Protein AF-A0A2W1NHI8-F1 (afdb_monomer)

Nearest PDB structures (foldseek):
  8iuh-assembly1_4  TM=9.805E-01  e=1.790E+00  Homo sapiens
  2a26-assembly1_A  TM=9.485E-01  e=2.487E+00  Homo sapiens
  2lff-assembly1_A  TM=9.158E-01  e=2.656E+00  Escherichia coli
  3k6c-assembly1_J  TM=8.095E-01  e=5.476E+00  Nitrosomonas europaea

pLDDT: mean 78.57, std 13.13, range [49.84, 94.06]

Radius of gyration: 21.39 Å; Cα contacts (8 Å, |Δi|>4): 18; chains: 1; bounding box: 30×17×74 Å

Foldseek 3Di:
DDDLVRLVVVLVVLVVVLVVDPDPVVNVVSVVVNVVSVVVNVCCVVPVPPPPPPPPPPVVVDDD

Structure (mmCIF, N/CA/C/O backbone):
data_AF-A0A2W1NHI8-F1
#
_entry.id   AF-A0A2W1NHI8-F1
#
loop_
_atom_site.group_PDB
_atom_site.id
_atom_site.type_symbol
_atom_site.label_atom_id
_atom_site.label_alt_id
_atom_site.label_comp_id
_atom_site.label_asym_id
_atom_site.label_entity_id
_atom_site.label_seq_id
_atom_site.pdbx_PDB_ins_code
_atom_site.Cartn_x
_atom_site.Cartn_y
_atom_sit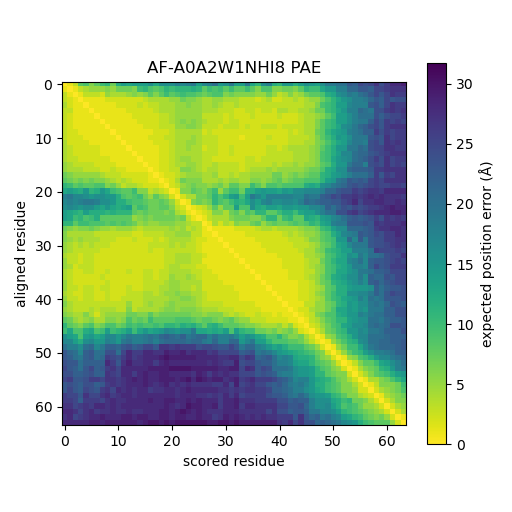e.Cartn_z
_atom_site.occupancy
_atom_site.B_iso_or_equiv
_atom_site.auth_seq_id
_atom_site.auth_comp_id
_atom_site.auth_asym_id
_atom_site.auth_atom_id
_atom_site.pdbx_PDB_model_num
ATOM 1 N N 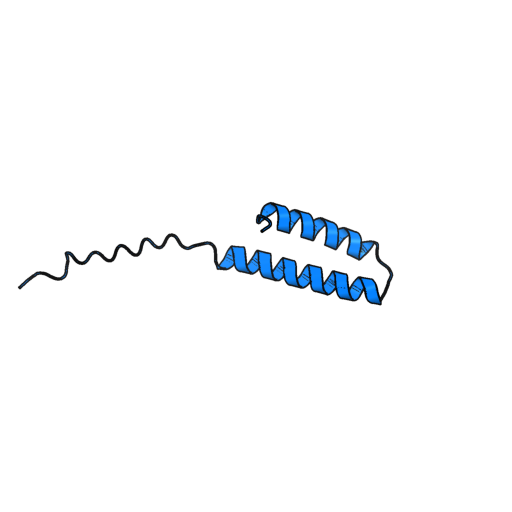. MET A 1 1 ? 5.729 10.674 -6.156 1.00 65.06 1 MET A N 1
ATOM 2 C CA . MET A 1 1 ? 5.032 9.366 -6.181 1.00 65.06 1 MET A CA 1
ATOM 3 C C . MET A 1 1 ? 5.961 8.331 -5.553 1.00 65.06 1 MET A C 1
ATOM 5 O O . MET A 1 1 ? 7.145 8.379 -5.858 1.00 65.06 1 MET A O 1
ATOM 9 N N . PHE A 1 2 ? 5.485 7.480 -4.635 1.00 79.44 2 PHE A N 1
ATOM 10 C CA . PHE A 1 2 ? 6.338 6.486 -3.956 1.00 79.44 2 PHE A CA 1
ATOM 11 C C . PHE A 1 2 ? 6.928 5.472 -4.947 1.00 79.44 2 PHE A C 1
ATOM 13 O O . PHE A 1 2 ? 6.241 5.075 -5.890 1.00 79.44 2 PHE A O 1
ATOM 20 N N . ASN A 1 3 ? 8.168 5.035 -4.721 1.00 85.75 3 ASN A N 1
ATOM 21 C CA . ASN A 1 3 ? 8.780 3.955 -5.499 1.00 85.75 3 ASN A CA 1
ATOM 22 C C . ASN A 1 3 ? 8.230 2.573 -5.075 1.00 85.75 3 ASN A C 1
ATOM 24 O O . ASN A 1 3 ? 7.618 2.436 -4.014 1.00 85.75 3 ASN A O 1
ATOM 28 N N . HIS A 1 4 ? 8.473 1.539 -5.883 1.00 87.12 4 HIS A N 1
ATOM 29 C CA . HIS A 1 4 ? 7.969 0.181 -5.639 1.00 87.12 4 HIS A CA 1
ATOM 30 C C . HIS A 1 4 ? 8.345 -0.377 -4.250 1.00 87.12 4 HIS A C 1
ATOM 32 O O . HIS A 1 4 ? 7.495 -0.894 -3.526 1.00 87.12 4 HIS A O 1
ATOM 38 N N . LYS A 1 5 ? 9.606 -0.200 -3.828 1.00 88.38 5 LYS A N 1
ATOM 39 C CA . LYS A 1 5 ? 10.107 -0.660 -2.519 1.00 88.38 5 LYS A CA 1
ATOM 40 C C . LYS A 1 5 ? 9.443 0.081 -1.355 1.00 88.38 5 LYS A C 1
ATOM 42 O O . LYS A 1 5 ? 9.131 -0.519 -0.333 1.00 88.38 5 LYS A O 1
ATOM 47 N N . GLN A 1 6 ? 9.196 1.381 -1.512 1.00 90.31 6 GLN A N 1
ATOM 48 C CA . GLN A 1 6 ? 8.483 2.195 -0.528 1.00 90.31 6 GLN A CA 1
ATOM 49 C C . GLN A 1 6 ? 7.030 1.735 -0.393 1.00 90.31 6 GLN A C 1
ATOM 51 O O . GLN A 1 6 ? 6.533 1.620 0.721 1.00 90.31 6 GLN A O 1
ATOM 56 N N . LYS A 1 7 ? 6.362 1.408 -1.505 1.00 90.88 7 LYS A N 1
ATOM 57 C CA . LYS A 1 7 ? 4.994 0.867 -1.494 1.00 90.88 7 LYS A CA 1
ATOM 58 C C . LYS A 1 7 ? 4.915 -0.496 -0.803 1.00 90.88 7 LYS A C 1
ATOM 60 O O . LYS A 1 7 ? 3.992 -0.713 -0.024 1.00 90.88 7 LYS A O 1
ATOM 65 N N . GLN A 1 8 ? 5.895 -1.375 -1.022 1.00 91.06 8 GLN A N 1
ATOM 66 C CA . GLN A 1 8 ? 6.010 -2.645 -0.291 1.00 91.06 8 GLN A CA 1
ATOM 67 C C . GLN A 1 8 ? 6.199 -2.429 1.214 1.00 91.06 8 GLN A C 1
ATOM 69 O O . GLN A 1 8 ? 5.488 -3.038 2.008 1.00 91.06 8 GLN A O 1
ATOM 74 N N . LEU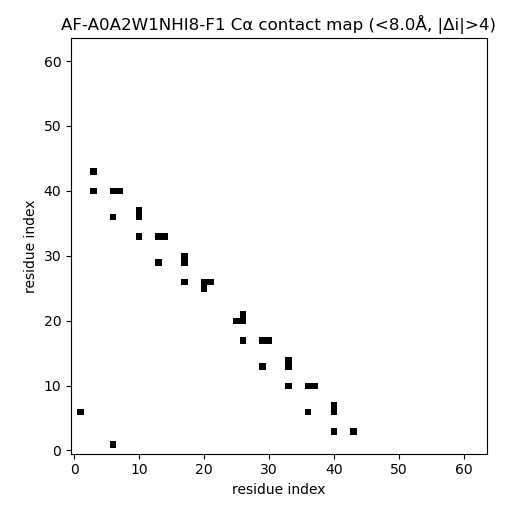 A 1 9 ? 7.089 -1.514 1.613 1.00 94.06 9 LEU A N 1
ATOM 75 C CA . LEU A 1 9 ? 7.303 -1.199 3.027 1.00 94.06 9 LEU A CA 1
ATOM 76 C C . LEU A 1 9 ? 6.027 -0.657 3.691 1.00 94.06 9 LEU A C 1
ATOM 78 O O . LEU A 1 9 ? 5.687 -1.060 4.801 1.00 94.06 9 LEU A O 1
ATOM 82 N N . ILE A 1 10 ? 5.306 0.237 3.007 1.00 92.62 10 ILE A N 1
ATOM 83 C CA . ILE A 1 10 ? 4.032 0.780 3.497 1.00 92.62 10 ILE A CA 1
ATOM 84 C C . ILE A 1 10 ? 3.007 -0.346 3.665 1.00 92.62 10 ILE A C 1
ATOM 86 O O . ILE A 1 10 ? 2.370 -0.435 4.713 1.00 92.62 10 ILE A O 1
ATOM 90 N N . LEU A 1 11 ? 2.877 -1.235 2.676 1.00 92.88 11 LEU A N 1
ATOM 91 C CA . LEU A 1 11 ? 1.965 -2.376 2.748 1.00 92.88 11 LEU A CA 1
ATOM 92 C C . LEU A 1 11 ? 2.267 -3.276 3.958 1.00 92.88 11 LEU A C 1
ATOM 94 O O . LEU A 1 11 ? 1.347 -3.654 4.683 1.00 92.88 11 LEU A O 1
ATOM 98 N N . ASP A 1 12 ? 3.542 -3.572 4.214 1.00 92.88 12 ASP A N 1
ATOM 99 C CA . ASP A 1 12 ? 3.960 -4.391 5.357 1.00 92.88 12 ASP A CA 1
ATOM 100 C C . ASP A 1 12 ? 3.599 -3.749 6.702 1.00 92.88 12 ASP A C 1
ATOM 102 O O . ASP A 1 12 ? 3.141 -4.436 7.621 1.00 92.88 12 ASP A O 1
ATOM 106 N N . VAL A 1 13 ? 3.765 -2.429 6.827 1.00 92.69 13 VAL A N 1
ATOM 107 C CA . VAL A 1 13 ? 3.373 -1.685 8.033 1.00 92.69 13 VAL A CA 1
ATOM 108 C C . VAL A 1 13 ? 1.856 -1.732 8.227 1.00 92.69 13 VAL A C 1
ATOM 110 O O . VAL A 1 13 ? 1.395 -2.075 9.316 1.00 92.69 13 VAL A O 1
ATOM 113 N N . LEU A 1 14 ? 1.073 -1.474 7.175 1.00 90.12 14 LEU A N 1
ATOM 114 C CA . LEU A 1 14 ? -0.392 -1.504 7.245 1.00 90.12 14 LEU A CA 1
ATOM 115 C C . LEU A 1 14 ? -0.922 -2.898 7.610 1.00 90.12 14 LEU A C 1
ATOM 117 O O . LEU A 1 14 ? -1.831 -3.024 8.428 1.00 90.12 14 LEU A O 1
ATOM 121 N N . MET A 1 15 ? -0.316 -3.960 7.076 1.00 87.25 15 MET A N 1
ATOM 122 C CA . MET A 1 15 ? -0.675 -5.343 7.404 1.00 87.25 15 MET A CA 1
ATOM 123 C C . MET A 1 15 ? -0.374 -5.706 8.865 1.00 87.25 15 MET A C 1
ATOM 125 O O . MET A 1 15 ? -1.113 -6.491 9.467 1.00 87.25 15 MET A O 1
ATOM 129 N N . ARG A 1 16 ? 0.685 -5.138 9.459 1.00 88.62 16 ARG A N 1
ATOM 130 C CA . ARG A 1 16 ? 0.985 -5.287 10.895 1.00 88.62 16 ARG A CA 1
ATOM 131 C C . ARG A 1 16 ? -0.019 -4.530 11.757 1.00 88.62 16 ARG A C 1
ATOM 133 O O . ARG A 1 16 ? -0.5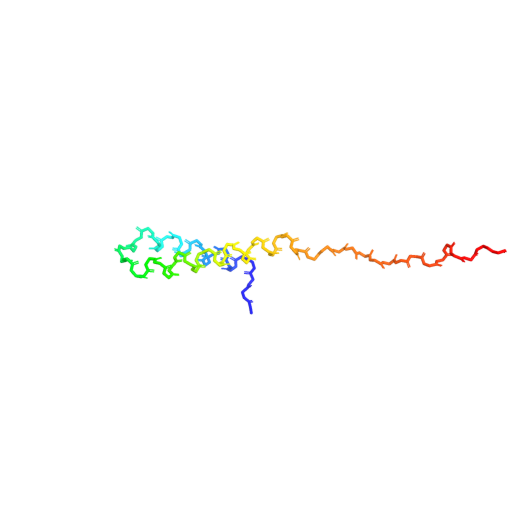06 -5.091 12.736 1.00 88.62 16 ARG A O 1
ATOM 140 N N . GLU A 1 17 ? -0.368 -3.307 11.372 1.00 85.31 17 GLU A N 1
ATOM 141 C CA . GLU A 1 17 ? -1.377 -2.502 12.069 1.00 85.31 17 GLU A CA 1
ATOM 142 C C . GLU A 1 17 ? -2.772 -3.130 11.987 1.00 85.31 17 GLU A C 1
ATOM 144 O O . GLU A 1 17 ? -3.502 -3.140 12.977 1.00 85.31 17 GLU A O 1
ATOM 149 N N . ARG A 1 18 ? -3.108 -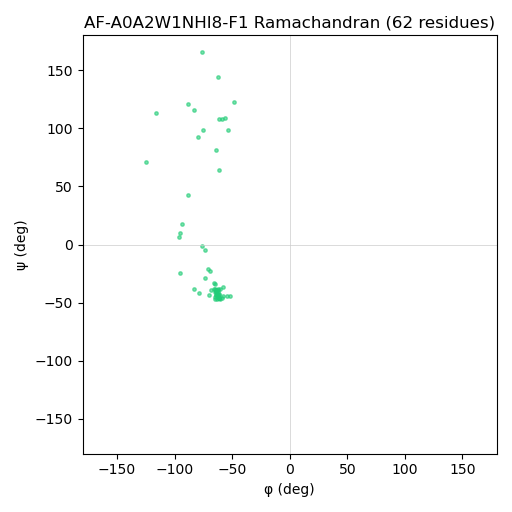3.792 10.873 1.00 83.06 18 ARG A N 1
ATOM 150 C CA . ARG A 1 18 ? -4.372 -4.530 10.738 1.00 83.06 18 ARG A CA 1
ATOM 151 C C . ARG A 1 18 ? -4.538 -5.609 11.801 1.00 83.06 18 ARG A C 1
ATOM 153 O O . ARG A 1 18 ? -5.638 -5.813 12.294 1.00 83.06 18 ARG A O 1
ATOM 160 N N . ARG A 1 19 ? -3.450 -6.283 12.188 1.00 79.06 19 ARG A N 1
ATOM 161 C CA . ARG A 1 19 ? -3.482 -7.299 13.256 1.00 79.06 19 ARG A CA 1
ATOM 162 C C . ARG A 1 19 ? -3.677 -6.697 14.650 1.00 79.06 19 ARG A C 1
ATOM 164 O O . ARG A 1 19 ? -4.064 -7.419 15.559 1.00 79.06 19 ARG A O 1
ATOM 171 N N . ARG A 1 20 ? -3.369 -5.409 14.828 1.00 82.38 20 ARG A N 1
ATOM 172 C CA . ARG A 1 20 ? -3.454 -4.692 16.111 1.00 82.38 20 ARG A CA 1
ATOM 173 C C . ARG A 1 20 ? -4.770 -3.934 16.279 1.00 82.38 20 ARG A C 1
ATOM 175 O O . ARG A 1 20 ? -5.183 -3.661 17.403 1.00 82.38 20 ARG A O 1
ATOM 182 N N . LEU A 1 21 ? -5.421 -3.577 15.176 1.00 76.44 21 LEU A N 1
ATOM 183 C CA . LEU A 1 21 ? -6.655 -2.802 15.175 1.00 76.44 21 LEU A CA 1
ATOM 184 C C . LEU A 1 21 ? -7.886 -3.689 15.397 1.00 76.44 21 LEU A C 1
ATOM 186 O O . LEU A 1 21 ? -8.264 -4.483 14.546 1.00 76.44 21 LEU A O 1
ATOM 190 N N . PHE A 1 22 ? -8.573 -3.465 16.520 1.00 63.66 22 PHE A N 1
ATOM 191 C CA . PHE A 1 22 ? -9.860 -4.097 16.857 1.00 63.66 22 PHE A CA 1
ATOM 192 C C . PHE A 1 22 ? -11.088 -3.229 16.508 1.00 63.66 22 PHE A C 1
ATOM 194 O O . PHE A 1 22 ? -12.218 -3.557 16.861 1.00 63.66 22 PHE A O 1
ATOM 201 N N . SER A 1 23 ? -10.897 -2.089 15.837 1.00 65.44 23 SER A N 1
ATOM 202 C CA . SER A 1 23 ? -11.985 -1.150 15.529 1.00 65.44 23 SER A CA 1
ATOM 203 C C . SER A 1 23 ? -12.673 -1.496 14.205 1.00 65.44 23 SER A C 1
ATOM 205 O O . SER A 1 23 ? -12.034 -1.440 13.156 1.00 65.44 23 SER A O 1
ATOM 207 N N . LYS A 1 24 ? -13.991 -1.763 14.237 1.00 63.28 24 LYS A N 1
ATOM 208 C CA . LYS A 1 24 ? -14.817 -2.073 13.047 1.00 63.28 24 LYS A CA 1
ATOM 209 C C . LYS A 1 24 ? -14.681 -1.044 11.914 1.00 63.28 24 LYS A C 1
ATOM 211 O O . LYS A 1 24 ? -14.544 -1.432 10.761 1.00 63.28 24 LYS A O 1
ATOM 216 N N . HIS A 1 25 ? -14.698 0.252 12.229 1.00 69.38 25 HIS A N 1
ATOM 217 C CA . HIS A 1 25 ? -14.681 1.314 11.210 1.00 69.38 25 HIS A CA 1
ATOM 218 C C . HIS A 1 25 ? -13.274 1.637 10.698 1.00 69.38 25 HIS A C 1
ATOM 220 O O . HIS A 1 25 ? -13.083 1.857 9.506 1.00 69.38 25 HIS A O 1
ATOM 226 N N . ARG A 1 26 ? -12.266 1.633 11.582 1.00 67.00 26 ARG A N 1
ATOM 227 C CA . ARG A 1 26 ? -10.869 1.854 11.166 1.00 67.00 26 ARG A CA 1
ATOM 228 C C . ARG A 1 26 ? -10.296 0.640 10.431 1.00 67.00 26 ARG A C 1
ATOM 230 O O . ARG A 1 26 ? -9.455 0.821 9.559 1.00 67.00 26 ARG A O 1
ATOM 237 N N . GLY A 1 27 ? -10.785 -0.563 10.740 1.00 81.12 27 GLY A N 1
ATOM 238 C CA . GLY A 1 27 ? -10.461 -1.791 10.015 1.00 81.12 27 GLY A CA 1
ATOM 239 C C . GLY A 1 27 ? -10.896 -1.728 8.553 1.00 81.12 27 GLY A C 1
ATOM 240 O O . GLY A 1 27 ? -10.079 -1.984 7.682 1.00 81.12 27 GLY A O 1
ATOM 241 N N . GLN A 1 28 ? -12.123 -1.267 8.274 1.00 86.75 28 GLN A N 1
ATOM 242 C CA . GLN A 1 28 ? -12.624 -1.146 6.897 1.00 86.75 28 GLN A CA 1
ATOM 243 C C . GLN A 1 28 ? -11.782 -0.203 6.029 1.00 86.75 28 GLN A C 1
ATOM 245 O O . GLN A 1 28 ? -11.417 -0.560 4.912 1.00 86.75 28 GLN A O 1
ATOM 250 N N . LEU A 1 29 ? -11.436 0.985 6.539 1.00 89.12 29 LEU A N 1
ATOM 251 C CA . LEU A 1 29 ? -10.590 1.923 5.793 1.00 89.12 29 LEU A CA 1
ATOM 252 C C . LEU A 1 29 ? -9.184 1.349 5.560 1.00 89.12 29 LEU A C 1
ATOM 254 O O . LEU A 1 29 ? -8.618 1.495 4.475 1.00 89.12 29 LEU A O 1
ATOM 258 N N . LEU A 1 30 ? -8.625 0.684 6.574 1.00 87.75 30 LEU A N 1
ATOM 259 C CA . LEU A 1 30 ? -7.315 0.048 6.486 1.00 87.75 30 LEU A CA 1
ATOM 260 C C . LEU A 1 30 ? -7.305 -1.092 5.460 1.00 87.75 30 LEU A C 1
ATOM 262 O O . LEU A 1 30 ? -6.382 -1.169 4.654 1.00 87.75 30 LEU A O 1
ATOM 266 N N . ASP A 1 31 ? -8.337 -1.933 5.455 1.00 89.19 31 ASP A N 1
ATOM 267 C CA . ASP A 1 31 ? -8.501 -3.019 4.489 1.00 89.19 31 ASP A CA 1
ATOM 268 C C . ASP A 1 31 ? -8.610 -2.490 3.056 1.00 89.19 31 ASP A C 1
ATOM 270 O O . ASP A 1 31 ? -7.938 -3.012 2.166 1.00 89.19 31 ASP A O 1
ATOM 274 N N . GLN A 1 32 ? -9.372 -1.412 2.842 1.00 92.06 32 GLN A N 1
ATOM 275 C CA . GLN A 1 32 ? -9.455 -0.765 1.532 1.00 92.06 32 GLN A CA 1
ATOM 276 C C . GLN A 1 32 ? -8.089 -0.228 1.089 1.00 92.06 32 GLN A C 1
ATOM 278 O O . GLN A 1 32 ? -7.640 -0.494 -0.021 1.00 92.06 32 GLN A O 1
ATOM 283 N N . THR A 1 33 ? -7.380 0.456 1.991 1.00 91.50 33 THR A N 1
ATOM 284 C CA . THR A 1 33 ? -6.056 1.028 1.695 1.00 91.50 33 THR A CA 1
ATOM 285 C C . THR A 1 33 ? -5.036 -0.063 1.350 1.00 91.50 33 THR A C 1
ATOM 287 O O . THR A 1 33 ? -4.208 0.105 0.452 1.00 91.50 33 THR A O 1
ATOM 290 N N . ILE A 1 34 ? -5.098 -1.204 2.042 1.00 92.31 34 ILE A N 1
ATOM 291 C CA . ILE A 1 34 ? -4.280 -2.386 1.752 1.00 92.31 34 ILE A CA 1
ATOM 292 C C . ILE A 1 34 ? -4.605 -2.934 0.358 1.00 92.31 34 ILE A C 1
ATOM 294 O O . ILE A 1 34 ? -3.679 -3.213 -0.408 1.00 92.31 34 ILE A O 1
ATOM 298 N N . ALA A 1 35 ? -5.889 -3.075 0.019 1.00 93.56 35 ALA A N 1
ATOM 299 C CA . ALA A 1 35 ? -6.322 -3.586 -1.280 1.00 93.56 35 ALA A CA 1
ATOM 300 C C . ALA A 1 35 ? -5.841 -2.690 -2.433 1.00 93.56 35 ALA A C 1
ATOM 302 O O . ALA A 1 35 ? -5.253 -3.187 -3.398 1.00 93.56 35 ALA A O 1
ATOM 303 N N . ASP A 1 36 ? -5.992 -1.374 -2.291 1.00 93.56 36 ASP A N 1
ATOM 304 C CA . ASP A 1 36 ? -5.568 -0.399 -3.297 1.00 93.56 36 ASP A CA 1
ATOM 305 C C . ASP A 1 36 ? -4.044 -0.446 -3.512 1.00 93.56 36 ASP A C 1
ATOM 307 O O . ASP A 1 36 ? -3.563 -0.505 -4.648 1.00 93.56 36 ASP A O 1
ATOM 311 N N . LEU A 1 37 ? -3.255 -0.508 -2.430 1.00 91.50 37 LEU A N 1
ATOM 312 C CA . LEU A 1 37 ? -1.792 -0.626 -2.511 1.00 91.50 37 LEU A CA 1
ATOM 313 C C . LEU A 1 37 ? -1.341 -1.938 -3.157 1.00 91.50 37 LEU A C 1
ATOM 315 O O . LEU A 1 37 ? -0.395 -1.943 -3.950 1.00 91.50 37 LEU A O 1
ATOM 319 N N . GLN A 1 38 ? -2.017 -3.048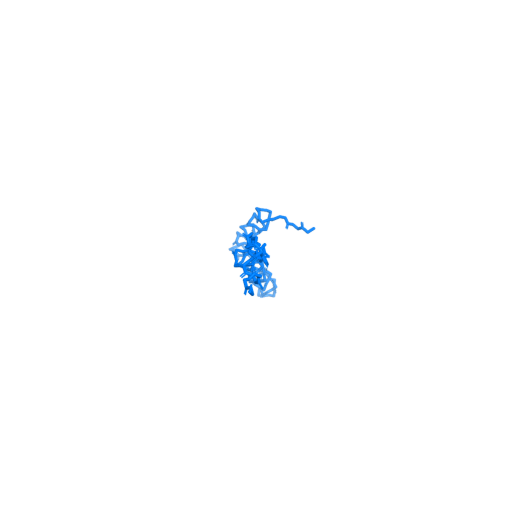 -2.855 1.00 92.00 38 GLN A N 1
ATOM 320 C CA . GLN A 1 38 ? -1.748 -4.331 -3.503 1.00 92.00 38 GLN A CA 1
ATOM 321 C C . GLN A 1 38 ? -2.035 -4.271 -5.003 1.00 92.00 38 GLN A C 1
ATOM 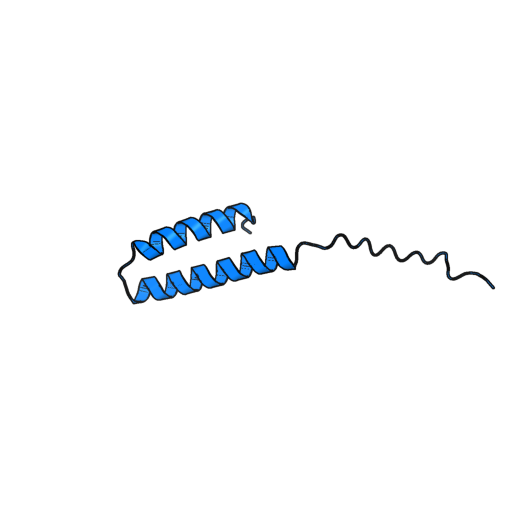323 O O . GLN A 1 38 ? -1.236 -4.772 -5.801 1.00 92.00 38 GLN A O 1
ATOM 328 N N . GLN A 1 39 ? -3.141 -3.641 -5.401 1.00 92.12 39 GLN A N 1
ATOM 329 C CA . GLN A 1 39 ? -3.476 -3.456 -6.807 1.00 92.12 39 GLN A CA 1
ATOM 330 C C . GLN A 1 39 ? -2.443 -2.569 -7.511 1.00 92.12 39 GLN A C 1
ATOM 332 O O . GLN A 1 39 ? -1.978 -2.919 -8.595 1.00 92.12 39 GLN A O 1
ATOM 337 N N . MET A 1 40 ? -2.010 -1.474 -6.880 1.00 89.62 40 MET A N 1
ATOM 338 C CA . MET A 1 40 ? -0.957 -0.612 -7.422 1.00 89.62 40 MET A CA 1
ATOM 339 C C . MET A 1 40 ? 0.359 -1.368 -7.643 1.00 89.62 40 MET A C 1
ATOM 341 O O . MET A 1 40 ? 0.951 -1.247 -8.713 1.00 89.62 40 MET A O 1
ATOM 345 N N . LEU A 1 41 ? 0.802 -2.177 -6.674 1.00 89.38 41 LEU A N 1
ATOM 346 C CA . LEU A 1 41 ? 2.024 -2.983 -6.798 1.00 89.38 41 LEU A CA 1
ATOM 347 C C . LEU A 1 41 ? 1.922 -4.035 -7.911 1.00 89.38 41 LEU A C 1
ATOM 349 O O . LEU A 1 41 ? 2.888 -4.251 -8.644 1.00 89.38 41 LEU A O 1
ATOM 353 N N . ARG A 1 42 ? 0.755 -4.672 -8.075 1.00 88.00 42 ARG A N 1
ATOM 354 C CA . ARG A 1 42 ? 0.508 -5.606 -9.187 1.00 88.00 42 ARG A CA 1
ATOM 355 C C . ARG A 1 42 ? 0.544 -4.899 -10.535 1.00 88.00 42 ARG A C 1
ATOM 357 O O . ARG A 1 42 ? 1.187 -5.394 -11.456 1.00 88.00 42 ARG A O 1
ATOM 364 N N . ASN A 1 43 ? -0.108 -3.744 -10.639 1.00 88.56 43 ASN A N 1
ATOM 365 C CA . ASN A 1 43 ? -0.124 -2.949 -11.863 1.00 88.56 43 ASN A CA 1
ATOM 366 C C . ASN A 1 43 ? 1.288 -2.514 -12.262 1.00 88.56 43 ASN A C 1
ATOM 368 O O . ASN A 1 43 ? 1.607 -2.541 -13.442 1.00 88.56 43 ASN A O 1
ATOM 372 N N . GLU A 1 44 ? 2.147 -2.171 -11.302 1.00 83.81 44 GLU A N 1
ATOM 373 C CA . GLU A 1 44 ? 3.562 -1.891 -11.573 1.00 83.81 44 GLU A CA 1
ATOM 374 C C . GLU A 1 44 ? 4.330 -3.114 -12.079 1.00 83.81 44 GLU A C 1
ATOM 376 O O . GLU A 1 44 ? 5.160 -2.978 -12.972 1.00 83.81 44 GLU A O 1
ATOM 381 N N . GLY A 1 45 ? 4.053 -4.307 -11.544 1.00 82.25 45 GLY A N 1
ATOM 382 C CA . GLY A 1 45 ? 4.671 -5.546 -12.020 1.00 82.25 45 GLY A CA 1
ATOM 383 C C . GLY A 1 45 ? 4.215 -5.950 -13.427 1.00 82.25 45 GLY A C 1
ATOM 384 O O . GLY A 1 45 ? 5.022 -6.412 -14.227 1.00 82.25 45 GLY A O 1
ATOM 385 N N . ILE A 1 46 ? 2.930 -5.758 -13.745 1.00 79.81 46 ILE A N 1
ATOM 386 C CA . ILE A 1 46 ? 2.338 -6.121 -15.044 1.00 79.81 46 ILE A CA 1
ATOM 387 C C . ILE A 1 46 ? 2.676 -5.083 -16.124 1.00 79.81 46 ILE A C 1
ATOM 389 O O . ILE A 1 46 ? 3.015 -5.452 -17.247 1.00 79.81 46 ILE A O 1
ATOM 393 N N . ASN A 1 47 ? 2.610 -3.793 -15.780 1.00 69.75 47 ASN A N 1
ATOM 394 C CA . ASN A 1 47 ? 2.897 -2.673 -16.679 1.00 69.75 47 ASN A CA 1
ATOM 395 C C . ASN A 1 47 ? 4.353 -2.205 -16.592 1.00 69.75 47 ASN A C 1
ATOM 397 O O . ASN A 1 47 ? 4.651 -1.089 -17.023 1.00 69.75 47 ASN A O 1
ATOM 401 N N . ALA A 1 48 ? 5.256 -3.024 -16.037 1.00 64.12 48 ALA A N 1
ATOM 402 C CA . ALA A 1 48 ? 6.686 -2.767 -16.131 1.00 64.12 48 ALA A CA 1
ATOM 403 C C . ALA A 1 48 ? 6.992 -2.473 -17.607 1.00 64.12 48 ALA A C 1
ATOM 405 O O . ALA A 1 48 ? 6.600 -3.281 -18.458 1.00 64.12 48 ALA A O 1
ATOM 406 N N . PRO A 1 49 ? 7.574 -1.300 -17.933 1.00 60.75 49 PRO A N 1
ATOM 407 C CA . PRO A 1 49 ? 7.703 -0.863 -19.309 1.00 60.75 49 PRO A CA 1
ATOM 408 C C . PRO A 1 49 ? 8.454 -1.953 -20.054 1.00 60.75 49 PRO A C 1
ATOM 410 O O . PRO A 1 49 ? 9.640 -2.181 -19.823 1.00 60.75 49 PRO A O 1
ATOM 413 N N . ARG A 1 50 ? 7.734 -2.668 -20.924 1.00 57.03 50 ARG A N 1
ATOM 414 C CA . ARG A 1 50 ? 8.371 -3.514 -21.914 1.00 57.03 50 ARG A CA 1
ATOM 415 C C . ARG A 1 50 ? 9.226 -2.543 -22.705 1.00 57.03 50 ARG A C 1
ATOM 417 O O . ARG A 1 50 ? 8.688 -1.744 -23.467 1.00 57.03 50 ARG A O 1
ATOM 424 N N . THR A 1 51 ? 10.536 -2.612 -22.534 1.00 59.66 51 THR A N 1
ATOM 425 C CA . THR A 1 51 ? 11.507 -2.186 -23.538 1.00 59.66 51 THR A CA 1
ATOM 426 C C . THR A 1 51 ? 11.297 -3.055 -24.780 1.00 59.66 51 THR A C 1
ATOM 428 O O . THR A 1 51 ? 12.125 -3.875 -25.151 1.00 59.66 51 THR A O 1
ATOM 431 N N . ARG A 1 52 ? 10.126 -2.943 -25.414 1.00 57.19 52 ARG A N 1
ATOM 432 C CA . ARG A 1 52 ? 9.975 -3.275 -26.817 1.00 57.19 52 ARG A CA 1
ATOM 433 C C . ARG A 1 52 ? 10.511 -2.059 -27.531 1.00 57.19 52 ARG A C 1
ATOM 435 O O . ARG A 1 52 ? 9.802 -1.074 -27.712 1.00 57.19 52 ARG A O 1
ATOM 442 N N . ASP A 1 53 ? 11.797 -2.128 -27.836 1.00 61.16 53 ASP A N 1
ATOM 443 C CA . ASP A 1 53 ? 12.338 -1.360 -28.935 1.00 61.16 53 ASP A CA 1
ATOM 444 C C . ASP A 1 53 ? 11.487 -1.704 -30.168 1.00 61.16 53 ASP A C 1
ATOM 446 O O . ASP A 1 53 ? 11.586 -2.786 -30.740 1.00 61.16 53 ASP A O 1
ATOM 450 N N . ASN A 1 54 ? 10.529 -0.830 -30.474 1.00 61.69 54 ASN A N 1
ATOM 451 C CA . ASN A 1 54 ? 9.721 -0.889 -31.684 1.00 61.69 54 ASN A CA 1
ATOM 452 C C . ASN A 1 54 ? 10.456 -0.117 -32.787 1.00 61.69 54 ASN A C 1
ATOM 454 O O . ASN A 1 54 ? 9.835 0.665 -33.512 1.00 61.69 54 ASN A O 1
ATOM 458 N N . SER A 1 55 ? 11.773 -0.297 -32.902 1.00 64.62 55 SER A N 1
ATOM 459 C CA . SER A 1 55 ? 12.523 0.059 -34.097 1.00 64.62 55 SER A CA 1
ATOM 460 C C . SER A 1 55 ? 12.011 -0.828 -35.235 1.00 64.62 55 SER A C 1
ATOM 462 O O . SER A 1 55 ? 12.528 -1.893 -35.551 1.00 64.62 55 SER A O 1
ATOM 464 N N . ILE A 1 56 ? 10.880 -0.420 -35.810 1.00 65.69 56 ILE A N 1
ATOM 465 C CA . ILE A 1 56 ? 10.362 -0.981 -37.049 1.00 65.69 56 ILE A CA 1
ATOM 466 C C . ILE A 1 56 ? 11.432 -0.684 -38.096 1.00 65.69 56 ILE A C 1
ATOM 468 O O . ILE A 1 56 ? 11.625 0.470 -38.477 1.00 65.69 56 ILE A O 1
ATOM 472 N N . ASP A 1 57 ? 12.152 -1.714 -38.524 1.00 67.06 57 ASP A N 1
ATOM 473 C CA . ASP A 1 57 ? 13.125 -1.597 -39.597 1.00 67.06 57 ASP A CA 1
ATOM 474 C C . ASP A 1 57 ? 12.393 -1.498 -40.946 1.00 67.06 57 ASP A C 1
ATOM 476 O O . ASP A 1 57 ? 11.937 -2.484 -41.529 1.00 67.06 57 ASP A O 1
ATOM 480 N N . TRP A 1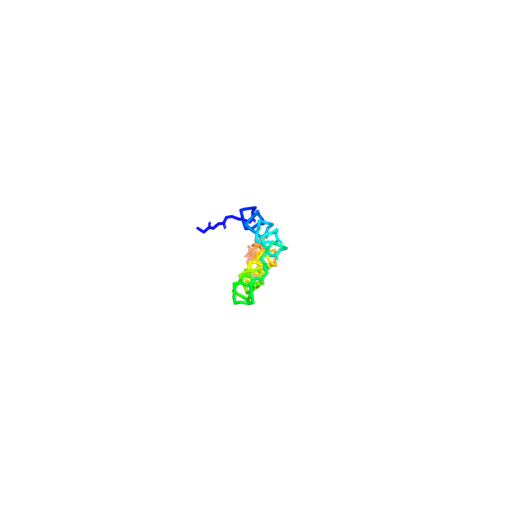 58 ? 12.241 -0.263 -41.428 1.00 65.88 58 TRP A N 1
ATOM 481 C CA . TRP A 1 58 ? 11.599 0.065 -42.703 1.00 65.88 58 TRP A CA 1
ATOM 482 C C . TRP A 1 58 ? 12.488 -0.216 -43.927 1.00 65.88 58 TRP A C 1
ATOM 484 O O . TRP A 1 58 ? 12.041 -0.001 -45.058 1.00 65.88 58 TRP A O 1
ATOM 494 N N . SER A 1 59 ? 13.728 -0.686 -43.740 1.00 66.25 59 SER A N 1
ATOM 495 C CA . SER A 1 59 ? 14.672 -0.921 -44.842 1.00 66.25 59 SER A CA 1
ATOM 496 C C . SER A 1 59 ? 14.271 -2.088 -45.755 1.00 66.25 59 SER A C 1
ATOM 498 O O . SER A 1 59 ? 14.589 -2.076 -46.940 1.00 66.25 59 SER A O 1
ATOM 500 N N . SER A 1 60 ? 13.465 -3.029 -45.258 1.00 60.56 60 SER A N 1
ATOM 501 C CA . SER A 1 60 ? 12.984 -4.200 -46.009 1.00 60.56 60 SER A CA 1
ATOM 502 C C . SER A 1 60 ? 11.898 -3.899 -47.056 1.00 60.56 60 SER A C 1
ATOM 504 O O . SER A 1 60 ? 11.501 -4.787 -47.807 1.00 60.56 60 SER A O 1
ATOM 506 N N . ARG A 1 61 ? 11.395 -2.656 -47.147 1.00 61.81 61 ARG A N 1
ATOM 507 C CA . ARG A 1 61 ? 10.262 -2.299 -48.027 1.00 61.81 61 ARG A CA 1
ATOM 508 C C . ARG A 1 61 ? 10.653 -1.732 -49.398 1.00 61.81 61 ARG A C 1
ATOM 510 O O . ARG A 1 61 ? 9.784 -1.221 -50.106 1.00 61.81 61 ARG A O 1
ATOM 517 N N . LYS A 1 62 ? 11.933 -1.793 -49.775 1.00 61.62 62 LYS A N 1
ATOM 518 C CA . LYS A 1 62 ? 12.425 -1.355 -51.090 1.00 61.62 62 LYS A CA 1
ATOM 519 C C . LYS A 1 62 ? 13.194 -2.465 -51.808 1.00 61.62 62 LYS A C 1
ATOM 521 O O . LYS A 1 62 ? 14.391 -2.346 -52.022 1.00 61.62 62 LYS A O 1
ATOM 526 N N . GLU A 1 63 ? 12.476 -3.484 -52.256 1.00 55.56 63 GLU A N 1
ATOM 527 C CA . GLU A 1 63 ? 12.850 -4.189 -53.482 1.00 55.56 63 GLU A CA 1
ATOM 528 C C . GLU A 1 63 ? 11.724 -3.974 -54.495 1.00 55.56 63 GLU A C 1
ATOM 530 O O . GLU A 1 63 ? 10.574 -4.363 -54.280 1.00 55.56 63 GLU A O 1
ATOM 535 N N . LYS A 1 64 ? 12.062 -3.236 -55.550 1.00 49.84 64 LYS A N 1
ATOM 536 C CA . LYS A 1 64 ? 11.298 -3.067 -56.780 1.00 49.84 64 LYS A CA 1
ATOM 537 C C . LYS A 1 64 ? 12.211 -3.467 -57.923 1.00 49.84 64 LYS A C 1
ATOM 539 O O . LYS A 1 64 ? 13.401 -3.089 -57.835 1.00 49.84 64 LYS A O 1
#

Solvent-accessible surface area (backbone atoms only — not comparable to full-atom values): 4080 Å² total; per-residue (Å²): 132,82,52,73,70,55,51,52,53,50,48,55,52,53,59,54,48,56,77,70,53,87,46,77,70,63,42,54,57,50,54,50,54,49,52,53,51,53,50,52,55,48,48,50,66,72,63,48,78,73,85,67,79,76,77,73,7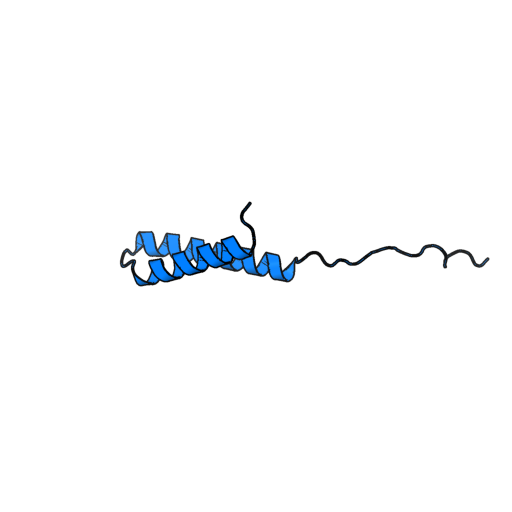5,71,75,81,76,74,82,130

Mean predicted aligned error: 11.55 Å

Organism: Paenibacillus xerothermodurans (NCBI:txid1977292)

Sequence (64 aa):
MFNHKQKQLILDVLMRERRRLFSKHRGQLLDQTIADLQQMLRNEGINAPRTRDNSIDWSSRKEK

Secondary structure (DSSP, 8-state):
---HHHHHHHHHHHHHHHHH---HHHHHHHHHHHHHHHHHHHHHHHSS---------GGGG---